Protein AF-A0A7S1RQJ0-F1 (afdb_monomer)

Mean predicted aligned error: 6.77 Å

Organism: Alexandrium catenella (NCBI:txid2925)

Sequence (140 aa):
YPYPPMKNIFKCVQWRADVLHTEVVEAVYRKHMPDVVGPLFQAFSSTKPSQERFLTLEDWFALLDALRVLSCQGNDGQMHAWDRSWLWQMSAMSHVDELTSCRHLELVFVEFLEALARLVALLRSRQRAAVASAEEEERW

Solvent-accessible surface area (backbone atoms only — not comparable to full-atom values): 8013 Å² total; per-residue (Å²): 131,98,70,85,83,67,84,61,69,90,38,57,70,56,47,38,54,76,60,54,67,30,74,69,46,47,52,53,45,64,74,37,30,80,82,46,54,48,52,52,49,61,76,47,36,48,70,46,97,85,68,49,56,28,27,45,69,66,33,51,50,52,48,33,57,74,71,69,45,67,57,59,68,70,96,55,7,69,60,25,50,51,49,57,53,46,38,48,56,72,25,20,61,83,56,85,48,78,88,85,40,71,53,56,63,30,30,39,71,70,28,45,54,45,27,52,53,50,48,54,50,50,55,51,52,50,54,52,53,53,51,53,53,50,59,52,60,75,74,109

Structure (mmCIF, N/CA/C/O backbone):
data_AF-A0A7S1RQJ0-F1
#
_entry.id   AF-A0A7S1RQJ0-F1
#
loop_
_atom_site.group_PDB
_atom_site.id
_atom_site.type_symbol
_atom_site.label_atom_id
_atom_site.label_alt_id
_atom_site.label_comp_id
_atom_site.label_asym_id
_atom_site.label_entity_id
_atom_site.label_seq_id
_atom_site.pdbx_PDB_ins_code
_atom_site.Cartn_x
_atom_site.Cartn_y
_atom_site.Cartn_z
_atom_site.occupancy
_atom_site.B_iso_or_equiv
_atom_site.auth_seq_id
_atom_site.auth_comp_id
_atom_site.auth_asym_id
_atom_site.auth_atom_id
_atom_site.pdbx_PDB_model_num
ATOM 1 N N . TYR A 1 1 ? -0.331 15.474 -18.597 1.00 39.47 1 TYR A N 1
ATOM 2 C CA . TYR A 1 1 ? 0.188 14.633 -17.499 1.00 39.47 1 TYR A CA 1
ATOM 3 C C . TYR A 1 1 ? 1.078 13.559 -18.121 1.00 39.47 1 TYR A C 1
ATOM 5 O O . TYR A 1 1 ? 0.529 12.691 -18.787 1.00 39.47 1 TYR A O 1
ATOM 13 N N . PRO A 1 2 ? 2.416 13.657 -18.034 1.00 40.47 2 PRO A N 1
ATOM 14 C CA . PRO A 1 2 ? 3.325 12.866 -18.876 1.00 40.47 2 PRO A CA 1
ATOM 15 C C . PRO A 1 2 ? 3.590 11.421 -18.410 1.00 40.47 2 PRO A C 1
ATOM 17 O O . PRO A 1 2 ? 4.363 10.724 -19.050 1.00 40.47 2 PRO A O 1
ATOM 20 N N . TYR A 1 3 ? 2.939 10.927 -17.352 1.00 45.75 3 TYR A N 1
ATOM 21 C CA . TYR A 1 3 ? 3.226 9.599 -16.794 1.00 45.75 3 TYR A CA 1
ATOM 22 C C . TYR A 1 3 ? 1.983 8.699 -16.838 1.00 45.75 3 TYR A C 1
ATOM 24 O O . TYR A 1 3 ? 1.076 8.887 -16.030 1.00 45.75 3 TYR A O 1
ATOM 32 N N . PRO A 1 4 ? 1.870 7.722 -17.756 1.00 50.34 4 PRO A N 1
ATOM 33 C CA . PRO A 1 4 ? 0.675 6.897 -17.848 1.00 50.34 4 PRO A CA 1
ATOM 34 C C . PRO A 1 4 ? 0.901 5.478 -17.293 1.00 50.34 4 PRO A C 1
ATOM 36 O O . PRO A 1 4 ? 0.977 4.525 -18.060 1.00 50.34 4 PRO A O 1
ATOM 39 N N . PRO A 1 5 ? 0.866 5.295 -15.962 1.00 50.81 5 PRO A N 1
ATOM 40 C CA . PRO A 1 5 ? 0.192 4.142 -15.364 1.00 50.81 5 PRO A CA 1
ATOM 41 C C . PRO A 1 5 ? -1.214 4.518 -14.844 1.00 50.81 5 PRO A C 1
ATOM 43 O O . PRO A 1 5 ? -2.012 3.658 -14.481 1.00 50.81 5 PRO A O 1
ATOM 46 N N . MET A 1 6 ? -1.553 5.813 -14.871 1.00 55.22 6 MET A N 1
ATOM 47 C CA . MET A 1 6 ? -2.707 6.430 -14.201 1.00 55.22 6 MET A CA 1
ATOM 48 C C . MET A 1 6 ? -4.053 6.344 -14.950 1.00 55.22 6 MET A C 1
ATOM 50 O O . MET A 1 6 ? -5.059 6.848 -14.461 1.00 55.22 6 MET A O 1
ATOM 54 N N . LYS A 1 7 ? -4.135 5.719 -16.134 1.00 53.09 7 LYS A N 1
ATOM 55 C CA . LYS A 1 7 ? -5.389 5.706 -16.924 1.00 53.09 7 LYS A CA 1
ATOM 56 C C . LYS A 1 7 ? -6.481 4.779 -16.357 1.00 53.09 7 LYS A C 1
ATOM 58 O O . LYS A 1 7 ? -7.651 4.958 -16.678 1.00 53.09 7 LYS A O 1
ATOM 63 N N . ASN A 1 8 ? -6.123 3.831 -15.488 1.00 51.22 8 ASN A N 1
ATOM 64 C CA . ASN A 1 8 ? -7.036 2.781 -15.008 1.00 51.22 8 ASN A CA 1
ATOM 65 C C . ASN A 1 8 ? -7.678 3.069 -13.632 1.00 51.22 8 ASN A C 1
ATOM 67 O O . ASN A 1 8 ? -8.296 2.186 -13.040 1.00 51.22 8 ASN A O 1
ATOM 71 N N . ILE A 1 9 ? -7.577 4.311 -13.140 1.00 51.09 9 ILE A N 1
ATOM 72 C CA . ILE A 1 9 ? -8.061 4.759 -11.816 1.00 51.09 9 ILE A CA 1
ATOM 73 C C . ILE A 1 9 ? -9.579 4.579 -11.634 1.00 51.09 9 ILE A C 1
ATOM 75 O O . ILE A 1 9 ? -10.039 4.315 -10.529 1.00 51.09 9 ILE A O 1
ATOM 79 N N . PHE A 1 10 ? -10.374 4.637 -12.703 1.00 51.94 10 PHE A N 1
ATOM 80 C CA . PHE A 1 10 ? -11.837 4.531 -12.593 1.00 51.94 10 PHE A CA 1
ATOM 81 C C . PHE A 1 10 ? -12.356 3.114 -12.339 1.00 51.94 10 PHE A C 1
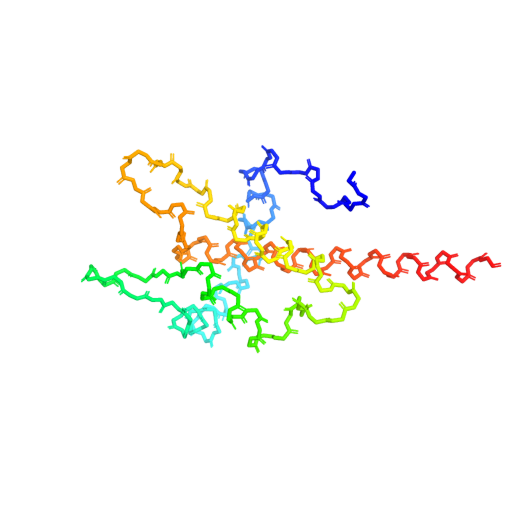ATOM 83 O O . PHE A 1 10 ? -13.540 2.936 -12.064 1.00 51.94 10 PHE A O 1
ATOM 90 N N . LYS A 1 11 ? -11.498 2.093 -12.427 1.00 67.62 11 LYS A N 1
ATOM 91 C CA . LYS A 1 11 ? -11.910 0.701 -12.254 1.00 67.62 11 LYS A CA 1
ATOM 92 C C . LYS A 1 11 ? -11.171 0.023 -11.100 1.00 67.62 11 LYS A C 1
ATOM 94 O O . LYS A 1 11 ? -10.720 -1.104 -11.256 1.00 67.62 11 LYS A O 1
ATOM 99 N N . CYS A 1 12 ? -11.049 0.669 -9.936 1.00 71.12 12 CYS A N 1
ATOM 100 C CA . CYS A 1 12 ? -10.428 0.058 -8.747 1.00 71.12 12 CYS A CA 1
ATOM 101 C C . CYS A 1 12 ? -11.019 -1.311 -8.404 1.00 71.12 12 CYS A C 1
ATOM 103 O O . CYS A 1 12 ? -10.278 -2.241 -8.114 1.00 71.12 12 CYS A O 1
ATOM 105 N N . VAL A 1 13 ? -12.343 -1.448 -8.503 1.00 75.94 13 VAL A N 1
ATOM 106 C CA . VAL A 1 13 ? -13.033 -2.727 -8.289 1.00 75.94 13 VAL A CA 1
ATOM 107 C C . VAL A 1 13 ? -12.572 -3.783 -9.298 1.00 75.94 13 VAL A C 1
ATOM 109 O O . VAL A 1 13 ? -12.234 -4.894 -8.903 1.00 75.94 13 VAL A O 1
ATOM 112 N N . GLN A 1 14 ? -12.479 -3.422 -10.580 1.00 78.25 14 GLN A N 1
ATOM 113 C CA . GLN A 1 14 ? -11.975 -4.317 -11.624 1.00 78.25 14 GLN A CA 1
ATOM 114 C C . GLN A 1 14 ? -10.506 -4.677 -11.391 1.00 78.25 14 GLN A C 1
ATOM 116 O O . GLN A 1 14 ? -10.136 -5.834 -11.499 1.00 78.25 14 GLN A O 1
ATOM 121 N N . TRP A 1 15 ? -9.666 -3.705 -11.031 1.00 81.38 15 TRP A N 1
ATOM 122 C CA . TRP A 1 15 ? -8.252 -3.945 -10.757 1.00 81.38 15 TRP A CA 1
ATOM 123 C C . TRP A 1 15 ? -8.065 -4.900 -9.576 1.00 81.38 15 TRP A C 1
ATOM 125 O O . TRP A 1 15 ? -7.233 -5.800 -9.646 1.00 81.38 15 TRP A O 1
ATOM 135 N N . ARG A 1 16 ? -8.868 -4.753 -8.513 1.00 81.31 16 ARG A N 1
ATOM 136 C CA . ARG A 1 16 ? -8.870 -5.705 -7.396 1.00 81.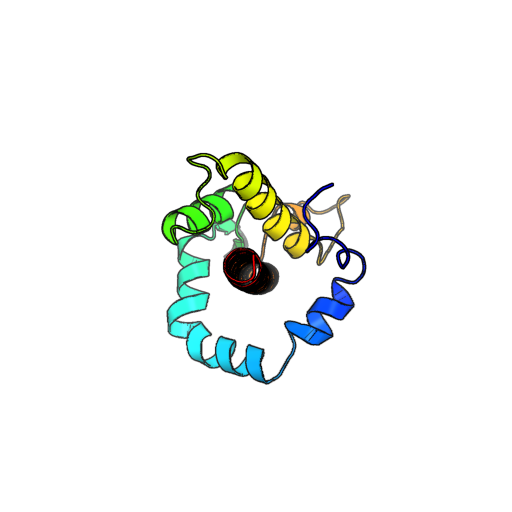31 16 ARG A CA 1
ATOM 137 C C . ARG A 1 16 ? -9.213 -7.107 -7.883 1.00 81.31 16 ARG A C 1
ATOM 139 O O . ARG A 1 16 ? -8.478 -8.028 -7.563 1.00 81.31 16 ARG A O 1
ATOM 146 N N . ALA A 1 17 ? -10.271 -7.259 -8.676 1.00 83.19 17 ALA A N 1
ATOM 147 C CA . ALA A 1 17 ? -10.673 -8.559 -9.208 1.00 83.19 17 ALA A CA 1
ATOM 148 C C . ALA A 1 17 ? -9.602 -9.182 -10.123 1.00 83.19 17 ALA A C 1
ATOM 150 O O . ALA A 1 17 ? -9.261 -10.349 -9.966 1.00 83.19 17 ALA A O 1
ATOM 151 N N . ASP A 1 18 ? -9.037 -8.395 -11.037 1.00 82.38 18 ASP A N 1
ATOM 152 C CA . ASP A 1 18 ? -8.146 -8.899 -12.086 1.00 82.38 18 ASP A CA 1
ATOM 153 C C . ASP A 1 18 ? -6.702 -9.108 -11.608 1.00 82.38 18 ASP A C 1
ATOM 155 O O . ASP A 1 18 ? -5.962 -9.897 -12.195 1.00 82.38 18 ASP A O 1
ATOM 159 N N . VAL A 1 19 ? -6.271 -8.365 -10.583 1.00 81.25 19 VAL A N 1
ATOM 160 C CA . VAL A 1 19 ? -4.865 -8.317 -10.154 1.00 81.25 19 VAL A CA 1
ATOM 161 C C . VAL A 1 19 ? -4.688 -8.774 -8.712 1.00 81.25 19 VAL A C 1
ATOM 163 O O . VAL A 1 19 ? -3.808 -9.592 -8.447 1.00 81.25 19 VAL A O 1
ATOM 166 N N . LEU A 1 20 ? -5.488 -8.259 -7.774 1.00 82.69 20 LEU A N 1
ATOM 167 C CA . LEU A 1 20 ? -5.288 -8.501 -6.340 1.00 82.69 20 LEU A CA 1
ATOM 168 C C . LEU A 1 20 ? -5.905 -9.827 -5.878 1.00 82.69 20 LEU A C 1
ATOM 170 O O . LEU A 1 20 ? -5.248 -10.608 -5.198 1.00 82.69 20 LEU A O 1
ATOM 174 N N . HIS A 1 21 ? -7.154 -10.089 -6.254 1.00 85.00 21 HIS A N 1
ATOM 175 C CA . HIS A 1 21 ? -7.950 -11.241 -5.823 1.00 85.00 21 HIS A CA 1
ATOM 176 C C . HIS A 1 21 ? -7.789 -12.410 -6.798 1.00 85.00 21 HIS A C 1
ATOM 178 O O . HIS A 1 21 ? -8.756 -12.955 -7.325 1.00 85.00 21 HIS A O 1
ATOM 184 N N . THR A 1 22 ? -6.536 -12.764 -7.071 1.00 88.62 22 THR A N 1
ATOM 185 C CA . THR A 1 22 ? -6.191 -13.942 -7.868 1.00 88.62 22 THR A CA 1
ATOM 186 C C . THR A 1 22 ? -5.623 -15.020 -6.955 1.00 88.62 22 THR A C 1
ATOM 188 O O . THR A 1 22 ? -4.917 -14.712 -5.994 1.00 88.62 22 THR A O 1
ATOM 191 N N . GLU A 1 23 ? -5.858 -16.293 -7.279 1.00 91.12 23 GLU A N 1
ATOM 192 C CA . GLU A 1 23 ? -5.356 -17.423 -6.479 1.00 91.12 23 GLU A CA 1
ATOM 193 C C . GLU A 1 23 ? -3.835 -17.366 -6.269 1.00 91.12 23 GLU A C 1
ATOM 195 O O . GLU A 1 23 ? -3.324 -17.698 -5.201 1.00 91.12 23 GLU A O 1
ATOM 200 N N . VAL A 1 24 ? -3.102 -16.897 -7.283 1.00 90.38 24 VAL A N 1
ATOM 201 C CA . VAL A 1 24 ? -1.644 -16.748 -7.228 1.00 90.38 24 VAL A CA 1
ATOM 202 C C . VAL A 1 24 ? -1.239 -15.716 -6.178 1.00 90.38 24 VAL A C 1
ATOM 204 O O . VAL A 1 24 ? -0.344 -15.973 -5.372 1.00 90.38 24 VAL A O 1
ATOM 207 N N . VAL A 1 25 ? -1.890 -14.552 -6.168 1.00 87.81 25 VAL A N 1
ATOM 208 C CA . VAL A 1 25 ? -1.592 -13.484 -5.207 1.00 87.81 25 VAL A CA 1
ATOM 209 C C . VAL A 1 25 ? -2.023 -13.889 -3.799 1.00 87.81 25 VAL A C 1
ATOM 211 O O . VAL A 1 25 ? -1.263 -13.692 -2.851 1.00 87.81 25 VAL A O 1
ATOM 214 N N . GLU A 1 26 ? -3.173 -14.546 -3.654 1.00 89.50 26 GLU A N 1
ATOM 215 C CA . GLU A 1 26 ? -3.621 -15.088 -2.370 1.00 89.50 26 GLU A CA 1
ATOM 216 C C . GLU A 1 26 ? -2.661 -16.138 -1.805 1.00 89.50 26 GLU A C 1
ATOM 218 O O . GLU A 1 26 ? -2.362 -16.116 -0.610 1.00 89.50 26 GLU A O 1
ATOM 223 N N . ALA A 1 27 ? -2.140 -17.040 -2.641 1.00 92.38 27 ALA A N 1
ATOM 224 C CA . ALA A 1 27 ? -1.172 -18.047 -2.216 1.00 92.38 27 ALA A CA 1
ATOM 225 C C . ALA A 1 27 ? 0.130 -17.407 -1.711 1.00 92.38 27 ALA A C 1
ATOM 227 O O . ALA A 1 27 ? 0.669 -17.824 -0.681 1.00 92.38 27 ALA A O 1
ATOM 228 N N . VAL A 1 28 ? 0.611 -16.363 -2.396 1.00 91.25 28 VAL A N 1
ATOM 229 C CA . VAL A 1 28 ? 1.781 -15.582 -1.967 1.00 91.25 28 VAL A CA 1
ATOM 230 C C . VAL A 1 28 ? 1.499 -14.900 -0.632 1.00 91.25 28 VAL A C 1
ATOM 232 O O . VAL A 1 28 ? 2.280 -15.062 0.307 1.00 91.25 28 VAL A O 1
ATOM 235 N N . TYR A 1 29 ? 0.373 -14.195 -0.507 1.00 89.94 29 TYR A N 1
ATOM 236 C CA . TYR A 1 29 ? 0.009 -13.552 0.750 1.00 89.94 29 TYR A CA 1
ATOM 237 C C . TYR A 1 29 ? -0.099 -14.564 1.879 1.00 89.94 29 TYR A C 1
ATOM 239 O O . TYR A 1 29 ? 0.546 -14.373 2.897 1.00 89.94 29 TYR A O 1
ATOM 247 N N . ARG A 1 30 ? -0.812 -15.678 1.700 1.00 91.50 30 ARG A N 1
ATOM 248 C CA . ARG A 1 30 ? -0.963 -16.712 2.733 1.00 91.50 30 ARG A CA 1
ATOM 249 C C . ARG A 1 30 ? 0.381 -17.271 3.195 1.00 91.50 30 ARG A C 1
ATOM 251 O O . ARG A 1 30 ? 0.575 -17.454 4.392 1.00 91.50 30 ARG A O 1
ATOM 258 N N . LYS A 1 31 ? 1.309 -17.506 2.262 1.00 95.38 31 LYS A N 1
ATOM 259 C CA . LYS A 1 31 ? 2.657 -17.999 2.572 1.00 95.38 31 LYS A CA 1
ATOM 260 C C . LYS A 1 31 ? 3.466 -17.004 3.406 1.00 95.38 31 LYS A C 1
ATOM 262 O O . LYS A 1 31 ? 4.205 -17.423 4.286 1.00 95.38 31 LYS A O 1
ATOM 267 N N . HIS A 1 32 ? 3.352 -15.710 3.115 1.00 94.81 32 HIS A N 1
ATOM 268 C CA . HIS A 1 32 ? 4.184 -14.666 3.723 1.00 94.81 32 HIS A CA 1
ATOM 269 C C . HIS A 1 32 ? 3.468 -13.857 4.816 1.00 94.81 32 HIS A C 1
ATOM 271 O O . HIS A 1 32 ? 4.086 -13.000 5.449 1.00 94.81 32 HIS A O 1
ATOM 277 N N . MET A 1 33 ? 2.181 -14.120 5.055 1.00 94.56 33 MET A N 1
ATOM 278 C CA . MET A 1 33 ? 1.360 -13.381 6.009 1.00 94.56 33 MET A CA 1
ATOM 279 C C . MET A 1 33 ? 1.916 -13.405 7.434 1.00 94.56 33 MET A C 1
ATOM 281 O O . MET A 1 33 ? 2.065 -12.322 8.000 1.00 94.56 33 MET A O 1
ATOM 285 N N . PRO A 1 34 ? 2.224 -14.577 8.028 1.00 95.94 34 PRO A N 1
ATOM 286 C CA . PRO A 1 34 ? 2.601 -14.630 9.438 1.00 95.94 34 PRO A CA 1
ATOM 287 C C . PRO A 1 34 ? 3.993 -14.050 9.698 1.00 95.94 34 PRO A C 1
ATOM 289 O O . PRO A 1 34 ? 4.196 -13.412 10.725 1.00 95.94 34 PRO A O 1
ATOM 292 N N . ASP A 1 35 ? 4.923 -14.230 8.758 1.00 96.75 35 ASP A N 1
ATOM 293 C CA . ASP A 1 35 ? 6.343 -13.951 8.998 1.00 96.75 35 ASP A CA 1
ATOM 294 C C . ASP A 1 35 ? 6.807 -12.603 8.439 1.00 96.75 35 ASP A C 1
ATOM 296 O O . ASP A 1 35 ? 7.823 -12.069 8.874 1.00 96.75 35 ASP A O 1
ATOM 300 N N . VAL A 1 36 ? 6.088 -12.049 7.456 1.00 95.62 36 VAL A N 1
ATOM 301 C CA . VAL A 1 36 ? 6.510 -10.826 6.759 1.00 95.62 36 VAL A CA 1
ATOM 302 C C . VAL A 1 36 ? 5.415 -9.775 6.789 1.00 95.62 36 VAL A C 1
ATOM 304 O O . VAL A 1 36 ? 5.608 -8.704 7.351 1.00 95.62 36 VAL A O 1
ATOM 307 N N . VAL A 1 37 ? 4.257 -10.062 6.194 1.00 95.44 37 VAL A N 1
ATOM 308 C CA . VAL A 1 37 ? 3.252 -9.024 5.912 1.00 95.44 37 VAL A CA 1
ATOM 309 C C . VAL A 1 37 ? 2.550 -8.551 7.186 1.00 95.44 37 VAL A C 1
ATOM 311 O O . VAL A 1 37 ? 2.414 -7.349 7.401 1.00 95.44 37 VAL A O 1
ATOM 314 N N . GLY A 1 38 ? 2.148 -9.482 8.053 1.00 96.06 38 GLY A N 1
ATOM 315 C CA . GLY A 1 38 ? 1.544 -9.182 9.350 1.00 96.06 38 GLY A CA 1
ATOM 316 C C . GLY A 1 38 ? 2.491 -8.411 10.277 1.00 96.06 38 GLY A C 1
ATOM 317 O O . GLY A 1 38 ? 2.117 -7.327 10.728 1.00 96.06 38 GLY A O 1
ATOM 318 N N . PRO A 1 39 ? 3.720 -8.903 10.528 1.00 97.12 39 PRO A N 1
ATOM 319 C CA . PRO A 1 39 ? 4.711 -8.184 11.328 1.00 97.12 39 PRO A CA 1
ATOM 320 C C . PRO A 1 39 ? 5.058 -6.804 10.765 1.00 97.12 39 PRO A C 1
ATOM 322 O O . PRO A 1 39 ? 5.184 -5.851 11.531 1.00 97.12 39 PRO A O 1
ATOM 325 N N . LEU A 1 40 ? 5.152 -6.667 9.437 1.00 96.94 40 LEU A N 1
ATOM 326 C CA . LEU A 1 40 ? 5.400 -5.378 8.793 1.00 96.94 40 LEU A CA 1
ATOM 327 C C . LEU A 1 40 ? 4.263 -4.389 9.069 1.00 96.94 40 LEU A C 1
ATOM 329 O O . LEU A 1 40 ? 4.532 -3.270 9.488 1.00 96.94 40 LEU A O 1
ATOM 333 N N . PHE A 1 41 ? 3.000 -4.799 8.907 1.00 97.31 41 PHE A N 1
ATOM 334 C CA . PHE A 1 41 ? 1.868 -3.944 9.271 1.00 97.31 41 PHE A CA 1
ATOM 335 C C . PHE A 1 41 ? 1.926 -3.556 10.749 1.00 97.31 41 PHE A C 1
ATOM 337 O O . PHE A 1 41 ? 1.812 -2.384 11.083 1.00 97.31 41 PHE A O 1
ATOM 344 N N . GLN A 1 42 ? 2.170 -4.522 11.636 1.00 96.69 42 GLN A N 1
ATOM 345 C CA . GLN A 1 42 ? 2.217 -4.278 13.076 1.00 96.69 42 GLN A CA 1
ATOM 346 C C . GLN A 1 42 ? 3.331 -3.317 13.506 1.00 96.69 42 GLN A C 1
ATOM 348 O O . GLN A 1 42 ? 3.148 -2.603 14.493 1.00 96.69 42 GLN A O 1
ATOM 353 N N . ALA A 1 43 ? 4.464 -3.315 12.801 1.00 97.50 43 ALA A N 1
ATOM 354 C CA . ALA A 1 43 ? 5.612 -2.470 13.109 1.00 97.50 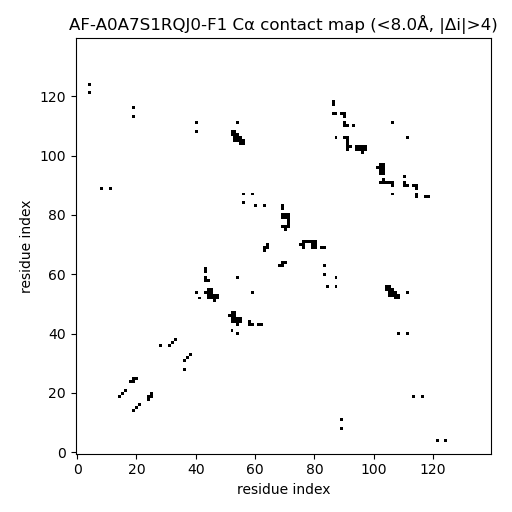43 ALA A CA 1
ATOM 355 C C . ALA A 1 43 ? 5.367 -0.985 12.804 1.00 97.50 43 ALA A C 1
ATOM 357 O O . ALA A 1 43 ? 5.944 -0.134 13.475 1.00 97.50 43 ALA A O 1
ATOM 358 N N . PHE A 1 44 ? 4.516 -0.684 11.819 1.00 97.62 44 PHE A N 1
ATOM 359 C CA . PHE A 1 44 ? 4.226 0.687 11.388 1.00 97.62 44 PHE A CA 1
ATOM 360 C C . PHE A 1 44 ? 2.809 1.146 11.749 1.00 97.62 44 PHE A C 1
ATOM 362 O O . PHE A 1 44 ? 2.542 2.336 11.732 1.00 97.62 4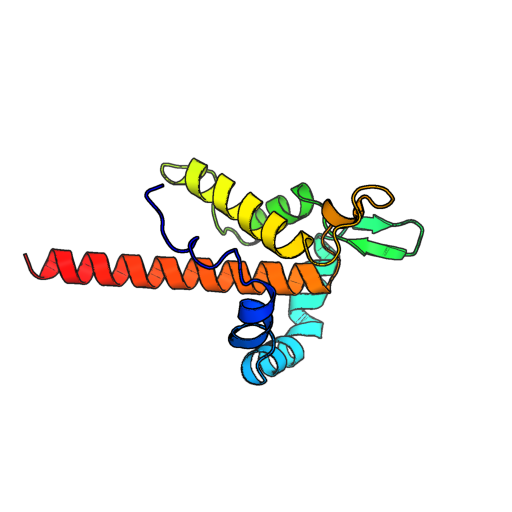4 PHE A O 1
ATOM 369 N N . SER A 1 45 ? 1.893 0.237 12.094 1.00 96.75 45 SER A N 1
ATOM 370 C CA . SER A 1 45 ? 0.516 0.594 12.443 1.00 96.75 45 SER A CA 1
ATOM 371 C C . SER A 1 45 ? 0.411 1.233 13.828 1.00 96.75 45 SER A C 1
ATOM 373 O O . SER A 1 45 ? 0.910 0.679 14.815 1.00 96.75 45 SER A O 1
ATOM 375 N N . SER A 1 46 ? -0.398 2.277 13.924 1.00 94.38 46 SER A N 1
ATOM 376 C CA . SER A 1 46 ? -0.974 2.771 15.167 1.00 94.38 46 SER A CA 1
ATOM 377 C C . SER A 1 46 ? -2.140 1.888 15.640 1.00 94.38 46 SER A C 1
ATOM 379 O O . SER A 1 46 ? -2.731 1.128 14.871 1.00 94.38 46 SER A O 1
ATOM 381 N N . THR A 1 47 ? -2.475 1.950 16.934 1.00 93.44 47 THR A N 1
ATOM 382 C CA . THR A 1 47 ? -3.591 1.186 17.528 1.00 93.44 47 THR A CA 1
ATOM 383 C C . THR A 1 47 ? -4.618 2.137 18.134 1.00 93.44 47 THR A C 1
ATOM 385 O O . THR A 1 47 ? -4.272 2.994 18.945 1.00 93.44 47 THR A O 1
ATOM 388 N N . LYS A 1 48 ? -5.891 1.986 17.759 1.00 87.31 48 LYS A N 1
ATOM 389 C CA . LYS A 1 48 ? -7.011 2.738 18.342 1.00 87.31 48 LYS A CA 1
ATOM 390 C C . LYS A 1 48 ? -7.325 2.255 19.761 1.00 87.31 48 LYS A C 1
ATOM 392 O O . LYS A 1 48 ? -7.008 1.116 20.104 1.00 87.31 48 LYS A O 1
ATOM 397 N N . PRO A 1 49 ? -8.069 3.039 20.566 1.00 87.75 49 PRO A N 1
ATOM 398 C CA . PRO A 1 49 ? -8.605 2.562 21.844 1.00 87.75 49 PRO A CA 1
ATOM 399 C C . PRO A 1 49 ? -9.420 1.262 21.723 1.00 87.75 49 PRO A C 1
ATOM 401 O O . PRO A 1 49 ? -9.400 0.434 22.629 1.00 87.75 49 PRO A O 1
ATOM 404 N N . SER A 1 50 ? -10.075 1.048 20.575 1.00 86.50 50 SER A N 1
ATOM 405 C CA . SER A 1 50 ? -10.806 -0.180 20.227 1.00 86.50 50 SER A CA 1
ATOM 406 C C . SER A 1 50 ? -9.915 -1.398 19.939 1.00 86.50 50 SER A C 1
ATOM 408 O O . SER A 1 50 ? -10.443 -2.447 19.586 1.00 86.50 50 SER A O 1
ATOM 410 N N . GLN A 1 51 ? -8.588 -1.277 20.065 1.00 87.88 51 GLN A N 1
ATOM 411 C CA . GLN A 1 51 ? -7.581 -2.276 19.674 1.00 87.88 51 GLN A CA 1
ATOM 412 C C . GLN A 1 51 ? -7.489 -2.542 18.160 1.00 87.88 51 GLN A C 1
ATOM 414 O O . GLN A 1 51 ? -6.721 -3.398 17.725 1.00 87.88 51 GLN A O 1
ATOM 419 N N . GLU A 1 52 ? -8.224 -1.792 17.335 1.00 89.50 52 GLU A N 1
ATOM 420 C CA . GLU A 1 52 ? -8.093 -1.843 15.878 1.00 89.50 52 GLU A CA 1
ATOM 421 C C . GLU A 1 52 ? -6.786 -1.165 15.449 1.00 89.50 52 GLU A C 1
ATOM 423 O O . GLU A 1 52 ? -6.474 -0.054 15.889 1.00 89.50 52 GLU A O 1
ATOM 428 N N . ARG A 1 53 ? -6.016 -1.836 14.589 1.00 94.50 53 ARG A N 1
ATOM 429 C CA . ARG A 1 53 ? -4.769 -1.305 14.032 1.00 94.50 53 ARG A CA 1
ATOM 430 C C . ARG A 1 53 ? -5.005 -0.657 12.678 1.00 94.50 53 ARG A C 1
ATOM 432 O O . ARG A 1 53 ? -5.760 -1.180 11.860 1.00 94.50 53 ARG A O 1
ATOM 439 N N . PHE A 1 54 ? -4.312 0.445 12.444 1.00 94.94 54 PHE A N 1
ATOM 440 C CA . PHE A 1 54 ? -4.384 1.221 11.216 1.00 94.94 54 PHE A CA 1
ATOM 441 C C . PHE A 1 54 ? -3.046 1.913 10.962 1.00 94.94 54 PHE A C 1
ATOM 443 O O . PHE A 1 54 ? -2.285 2.149 11.895 1.00 94.94 54 PHE A O 1
ATOM 450 N N . LEU A 1 55 ? -2.756 2.236 9.711 1.00 96.06 55 LEU A N 1
ATOM 451 C CA . LEU A 1 55 ? -1.693 3.179 9.365 1.00 96.06 55 LEU A CA 1
ATOM 452 C C . LEU A 1 55 ? -2.308 4.567 9.181 1.00 96.06 55 LEU A C 1
ATOM 454 O O . LEU A 1 55 ? -3.468 4.665 8.768 1.00 96.06 55 LEU A O 1
ATOM 458 N N . THR A 1 56 ? -1.528 5.619 9.412 1.00 94.62 56 THR A N 1
ATOM 459 C CA . THR A 1 56 ? -1.752 6.946 8.815 1.00 94.62 56 THR A CA 1
ATOM 460 C C . THR A 1 56 ? -0.903 7.134 7.554 1.00 94.62 56 THR A C 1
ATOM 462 O O . THR A 1 56 ? -0.061 6.294 7.215 1.00 94.62 56 THR A O 1
ATOM 465 N N . LEU A 1 57 ? -1.098 8.254 6.850 1.00 93.88 57 LEU A N 1
ATOM 466 C CA . LEU A 1 57 ? -0.262 8.619 5.703 1.00 93.88 57 LEU A CA 1
ATOM 467 C C . LEU A 1 57 ? 1.221 8.720 6.099 1.00 93.88 57 LEU A C 1
ATOM 469 O O . LEU A 1 57 ? 2.096 8.279 5.355 1.00 93.88 57 LEU A O 1
ATOM 473 N N . GLU A 1 58 ? 1.505 9.272 7.277 1.00 95.56 58 GLU A N 1
ATOM 474 C CA . GLU A 1 58 ? 2.854 9.391 7.830 1.00 95.56 58 GLU A CA 1
ATOM 475 C C . GLU A 1 58 ? 3.463 8.016 8.113 1.00 95.56 58 GLU A C 1
ATOM 477 O O . GLU A 1 58 ? 4.607 7.770 7.724 1.00 95.56 58 GLU A O 1
ATOM 482 N N . ASP A 1 59 ? 2.693 7.102 8.712 1.00 97.12 59 ASP A N 1
ATOM 483 C CA . ASP A 1 59 ? 3.148 5.733 8.971 1.00 97.12 59 ASP A CA 1
ATOM 484 C C . ASP A 1 59 ? 3.489 5.001 7.661 1.00 97.12 59 ASP A C 1
ATOM 486 O O . ASP A 1 59 ? 4.491 4.287 7.565 1.00 97.12 59 ASP A O 1
ATOM 490 N N . TRP A 1 60 ? 2.689 5.215 6.612 1.00 96.81 60 TRP A N 1
ATOM 491 C CA . TRP A 1 60 ? 2.966 4.692 5.275 1.00 96.81 60 TRP A CA 1
ATOM 492 C C . TRP A 1 60 ? 4.254 5.254 4.680 1.00 96.81 60 TRP A C 1
ATOM 494 O O . TRP A 1 60 ? 5.054 4.503 4.121 1.00 96.81 60 TRP A O 1
ATOM 504 N N . PHE A 1 61 ? 4.497 6.556 4.818 1.00 96.56 61 PHE A N 1
ATOM 505 C CA . PHE A 1 61 ? 5.734 7.167 4.334 1.00 96.56 61 PHE A CA 1
ATOM 506 C C . PHE A 1 61 ? 6.946 6.608 5.083 1.00 96.56 61 PHE A C 1
ATOM 508 O O . PHE A 1 61 ? 7.926 6.226 4.440 1.00 96.56 61 PHE A O 1
ATOM 515 N N . ALA A 1 62 ? 6.843 6.469 6.407 1.00 96.81 62 ALA A N 1
ATOM 516 C CA . ALA A 1 62 ? 7.878 5.863 7.237 1.00 96.81 62 ALA A CA 1
ATOM 517 C C . ALA A 1 62 ? 8.165 4.408 6.831 1.00 96.81 62 ALA A C 1
ATOM 519 O O . ALA A 1 62 ? 9.328 4.002 6.759 1.00 96.81 62 ALA A O 1
ATOM 520 N N . LEU A 1 63 ? 7.127 3.634 6.498 1.00 97.25 63 LEU A N 1
ATOM 521 C CA . LEU A 1 63 ? 7.275 2.278 5.970 1.00 97.25 63 LEU A CA 1
ATOM 522 C C . LEU A 1 63 ? 8.051 2.271 4.649 1.00 97.25 63 LEU A C 1
ATOM 524 O O . LEU A 1 63 ? 8.985 1.485 4.488 1.00 97.25 63 LEU A O 1
ATOM 528 N N . LEU A 1 64 ? 7.705 3.146 3.701 1.00 97.31 64 LEU A N 1
ATOM 529 C CA . LEU A 1 64 ? 8.395 3.210 2.408 1.00 97.31 64 LEU A CA 1
ATOM 530 C C . LEU A 1 64 ? 9.855 3.658 2.546 1.00 97.31 64 LEU A C 1
ATOM 532 O O . LEU A 1 64 ? 10.724 3.139 1.840 1.00 97.31 64 LEU A O 1
ATOM 536 N N . ASP A 1 65 ? 10.138 4.558 3.488 1.00 96.06 65 ASP A N 1
ATOM 537 C CA . ASP A 1 65 ? 11.503 4.956 3.835 1.00 96.06 65 ASP A CA 1
ATOM 538 C C . ASP A 1 65 ? 12.300 3.792 4.434 1.00 96.06 65 ASP A C 1
ATOM 540 O O . ASP A 1 65 ? 13.436 3.546 4.018 1.00 96.06 65 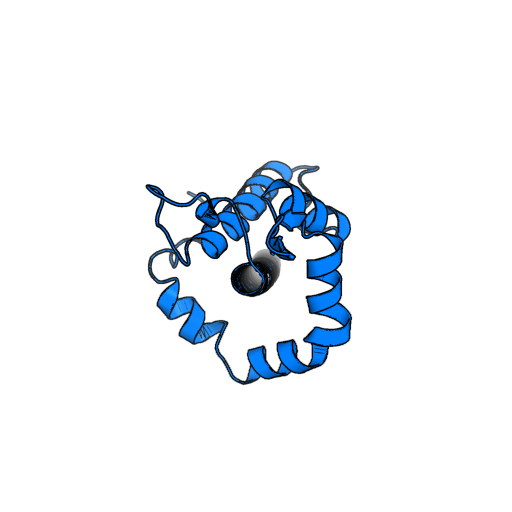ASP A O 1
ATOM 544 N N . ALA A 1 66 ? 11.702 3.017 5.343 1.00 95.94 66 ALA A N 1
ATOM 545 C CA . ALA A 1 66 ? 12.340 1.842 5.935 1.00 95.94 66 ALA A CA 1
ATOM 546 C C . ALA A 1 66 ? 12.632 0.748 4.895 1.00 95.94 66 ALA A C 1
ATOM 548 O O . ALA A 1 66 ? 13.697 0.128 4.922 1.00 95.94 66 ALA A O 1
ATOM 549 N N . LEU A 1 67 ? 11.721 0.555 3.936 1.00 95.12 67 LEU A N 1
ATOM 550 C CA . LEU A 1 67 ? 11.909 -0.337 2.789 1.00 95.12 67 LEU A CA 1
ATOM 551 C C . LEU A 1 67 ? 12.874 0.227 1.734 1.00 95.12 67 LEU A C 1
ATOM 553 O O . LEU A 1 67 ? 13.256 -0.495 0.814 1.00 95.12 67 LEU A O 1
ATOM 557 N N . ARG A 1 68 ? 13.280 1.498 1.863 1.00 94.62 68 ARG A N 1
ATOM 558 C CA . ARG A 1 68 ? 14.149 2.222 0.923 1.00 94.62 68 ARG A CA 1
ATOM 559 C C . ARG A 1 68 ? 13.602 2.227 -0.506 1.00 94.62 68 ARG A C 1
ATOM 561 O O . ARG A 1 68 ? 14.356 2.128 -1.473 1.00 94.62 68 ARG A O 1
ATOM 568 N N . VAL A 1 69 ? 12.285 2.360 -0.640 1.00 94.25 69 VAL A N 1
ATOM 569 C CA . VAL A 1 69 ? 11.591 2.446 -1.930 1.00 94.25 69 VAL A CA 1
ATOM 570 C C . VAL A 1 69 ? 11.024 3.848 -2.142 1.00 94.25 69 VAL A C 1
ATOM 572 O O . VAL A 1 69 ? 10.656 4.542 -1.194 1.00 94.25 69 VAL A O 1
ATOM 575 N N . LEU A 1 70 ? 10.953 4.276 -3.408 1.00 93.12 70 LEU A N 1
ATOM 576 C CA . LEU A 1 70 ? 10.410 5.583 -3.802 1.00 93.12 70 LEU A CA 1
ATOM 577 C C . LEU A 1 70 ? 11.045 6.747 -3.020 1.00 93.12 70 LEU A C 1
ATOM 579 O O . LEU A 1 70 ? 10.325 7.544 -2.431 1.00 93.12 70 LEU A O 1
ATOM 583 N N . SER A 1 71 ? 12.377 6.820 -2.943 1.00 91.31 71 SER A N 1
ATOM 584 C CA . SER A 1 71 ? 13.065 7.887 -2.198 1.00 91.31 71 SER A CA 1
ATOM 585 C C . SER A 1 71 ? 12.654 9.274 -2.700 1.00 91.31 71 SER A C 1
ATOM 587 O O . SER A 1 71 ? 12.762 9.556 -3.892 1.00 91.31 71 SER A O 1
ATOM 589 N N . CYS A 1 72 ? 12.245 10.158 -1.790 1.00 90.00 72 CYS A N 1
ATOM 590 C CA . CYS A 1 72 ? 11.921 11.548 -2.121 1.00 90.00 72 CYS A CA 1
ATOM 591 C C . CYS A 1 72 ? 13.169 12.433 -2.326 1.00 90.00 72 CYS A C 1
ATOM 593 O O . CYS A 1 72 ? 13.037 13.636 -2.533 1.00 90.00 72 CYS A O 1
ATOM 595 N N . GLN A 1 73 ? 14.374 11.862 -2.250 1.00 87.88 73 GLN A N 1
ATOM 596 C CA . GLN A 1 73 ? 15.637 12.565 -2.480 1.00 87.88 73 GLN A CA 1
ATOM 597 C C . GLN A 1 73 ? 16.086 12.427 -3.944 1.00 87.88 73 GLN A C 1
ATOM 599 O O . GLN A 1 73 ? 15.906 11.374 -4.555 1.00 87.88 73 GLN A O 1
ATOM 604 N N . GLY A 1 74 ? 16.740 13.459 -4.482 1.00 87.00 74 GLY A N 1
ATOM 605 C CA . GLY A 1 74 ? 17.290 13.460 -5.844 1.00 87.00 74 GLY A CA 1
ATOM 606 C C . GLY A 1 74 ? 16.294 13.891 -6.927 1.00 87.00 74 GLY A C 1
ATOM 607 O O . GLY A 1 74 ? 15.228 14.429 -6.633 1.00 87.00 74 GLY A O 1
ATOM 608 N N . ASN A 1 75 ? 16.661 13.666 -8.193 1.00 84.62 75 ASN A N 1
ATOM 609 C CA . ASN A 1 75 ? 15.935 14.195 -9.358 1.00 84.62 75 ASN A CA 1
ATOM 610 C C . ASN A 1 75 ? 14.494 13.664 -9.480 1.00 84.62 75 ASN A C 1
ATOM 612 O O . ASN A 1 75 ? 13.610 14.402 -9.906 1.00 84.62 75 ASN A O 1
ATOM 616 N N . ASP A 1 76 ? 14.240 12.432 -9.034 1.00 87.50 76 ASP A N 1
ATOM 617 C CA . ASP A 1 76 ? 12.906 11.812 -9.061 1.00 87.50 76 ASP A CA 1
ATOM 618 C C . ASP A 1 76 ? 12.081 12.083 -7.794 1.00 87.50 76 ASP A C 1
ATOM 620 O O . ASP A 1 76 ? 10.955 11.599 -7.659 1.00 87.50 76 ASP A O 1
ATOM 624 N N . GLY A 1 77 ? 12.616 12.864 -6.849 1.00 89.12 77 GLY A N 1
ATOM 625 C CA . GLY A 1 77 ? 12.049 13.014 -5.512 1.00 89.12 77 GLY A CA 1
ATOM 626 C C . GLY A 1 77 ? 10.605 13.517 -5.499 1.00 89.12 77 GLY A C 1
ATOM 627 O O . GLY A 1 77 ? 9.767 13.001 -4.759 1.00 89.12 77 GLY A O 1
ATOM 628 N N . GLN A 1 78 ? 10.282 14.471 -6.376 1.00 90.12 78 GLN A N 1
ATOM 629 C CA . GLN A 1 78 ? 8.923 15.000 -6.503 1.00 90.12 78 GLN A CA 1
ATOM 630 C C . GLN A 1 78 ? 7.950 13.966 -7.088 1.00 90.12 78 GLN A C 1
ATOM 632 O O . GLN A 1 78 ? 6.813 13.868 -6.629 1.00 90.12 78 GLN A O 1
ATOM 637 N N . MET A 1 79 ? 8.381 13.188 -8.086 1.00 89.31 79 MET A N 1
ATOM 638 C CA . MET A 1 79 ? 7.564 12.120 -8.666 1.00 89.31 79 MET A CA 1
ATOM 639 C C . MET A 1 79 ? 7.278 11.046 -7.616 1.00 89.31 79 MET A C 1
ATOM 641 O O . MET A 1 79 ? 6.128 10.657 -7.433 1.00 89.31 79 MET A O 1
ATOM 645 N N . HIS A 1 80 ? 8.305 10.630 -6.876 1.00 92.94 80 HIS A N 1
ATOM 646 C CA . HIS A 1 80 ? 8.156 9.655 -5.807 1.00 92.94 80 HIS A CA 1
ATOM 647 C C . HIS A 1 80 ? 7.222 10.139 -4.702 1.00 92.94 80 HIS A C 1
ATOM 649 O O . HIS A 1 80 ? 6.353 9.377 -4.292 1.00 92.94 80 HIS A O 1
ATOM 655 N N . ALA A 1 81 ? 7.314 11.400 -4.273 1.00 91.75 81 ALA A N 1
ATOM 656 C CA . ALA A 1 81 ? 6.370 11.961 -3.305 1.00 91.75 81 ALA A CA 1
ATOM 657 C C . ALA A 1 81 ? 4.910 11.845 -3.786 1.00 91.75 81 ALA A C 1
ATOM 659 O O . ALA A 1 81 ? 4.037 11.440 -3.017 1.00 91.75 81 ALA A O 1
ATOM 660 N N . TRP A 1 82 ? 4.655 12.122 -5.070 1.00 91.75 82 TRP A N 1
ATOM 661 C CA . TRP A 1 82 ? 3.335 11.930 -5.673 1.00 91.75 82 TRP A CA 1
ATOM 662 C C . TRP A 1 82 ? 2.896 10.467 -5.684 1.00 91.75 82 TRP A C 1
ATOM 664 O O . TRP A 1 82 ? 1.753 10.182 -5.329 1.00 91.75 82 TRP A O 1
ATOM 674 N N . ASP A 1 83 ? 3.781 9.537 -6.041 1.00 92.75 83 ASP A N 1
ATOM 675 C CA . ASP A 1 83 ? 3.452 8.109 -6.049 1.00 92.75 83 ASP A CA 1
ATOM 676 C C . ASP A 1 83 ? 3.099 7.592 -4.658 1.00 92.75 83 ASP A C 1
ATOM 678 O O . ASP A 1 83 ? 2.147 6.828 -4.511 1.00 92.75 83 ASP A O 1
ATOM 682 N N . ARG A 1 84 ? 3.852 8.010 -3.631 1.00 94.81 84 ARG A N 1
ATOM 683 C CA . ARG A 1 84 ? 3.610 7.607 -2.240 1.00 94.81 84 ARG A CA 1
ATOM 684 C C . ARG A 1 84 ? 2.198 7.992 -1.804 1.00 94.81 84 ARG A C 1
ATOM 686 O O . ARG A 1 84 ? 1.465 7.134 -1.311 1.00 94.81 84 ARG A O 1
ATOM 693 N N . SER A 1 85 ? 1.810 9.245 -2.045 1.00 92.50 85 SER A N 1
ATOM 694 C CA . SER A 1 85 ? 0.465 9.757 -1.750 1.00 92.50 85 SER A CA 1
ATOM 695 C C . SER A 1 85 ? -0.610 9.088 -2.603 1.00 92.50 85 SER A C 1
ATOM 697 O O . SER A 1 85 ? -1.688 8.767 -2.110 1.00 92.50 85 SER A O 1
ATOM 699 N N . TRP A 1 86 ? -0.321 8.839 -3.880 1.00 89.56 86 TRP A N 1
ATOM 700 C CA . TRP A 1 86 ? -1.265 8.194 -4.785 1.00 89.56 86 TRP A CA 1
ATOM 701 C C . TRP A 1 86 ? -1.568 6.754 -4.361 1.00 89.56 86 TRP A C 1
ATOM 703 O O . TRP A 1 86 ? -2.732 6.372 -4.271 1.00 89.56 86 TRP A O 1
ATOM 713 N N . LEU A 1 87 ? -0.541 5.959 -4.044 1.00 91.94 87 LEU A N 1
ATOM 714 C CA . LEU A 1 87 ? -0.697 4.581 -3.568 1.00 91.94 87 LEU A CA 1
ATOM 715 C C . LEU A 1 87 ? -1.568 4.513 -2.311 1.00 91.94 87 LEU A C 1
ATOM 717 O O . LEU A 1 87 ? -2.443 3.649 -2.219 1.00 91.94 87 LEU A O 1
ATOM 721 N N . TRP A 1 88 ? -1.353 5.449 -1.385 1.00 92.31 88 TRP A N 1
ATOM 722 C CA . TRP A 1 88 ? -2.160 5.600 -0.181 1.00 92.31 88 TRP A CA 1
ATOM 723 C C . TRP A 1 88 ? -3.626 5.868 -0.517 1.00 92.31 88 TRP A C 1
ATOM 725 O O . TRP A 1 88 ? -4.506 5.073 -0.190 1.00 92.31 88 TRP A O 1
ATOM 735 N N . GLN A 1 89 ? -3.879 6.967 -1.229 1.00 88.38 89 GLN A N 1
ATOM 736 C CA . GLN A 1 89 ? -5.228 7.443 -1.500 1.00 88.38 89 GLN A CA 1
ATOM 737 C C . GLN A 1 89 ? -6.038 6.410 -2.284 1.00 88.38 89 GLN A C 1
ATOM 739 O O . GLN A 1 89 ? -7.189 6.140 -1.957 1.00 88.38 89 GLN A O 1
ATOM 744 N N . MET A 1 90 ? -5.424 5.761 -3.274 1.00 85.62 90 MET A N 1
ATOM 745 C CA . MET A 1 90 ? -6.101 4.742 -4.074 1.00 85.62 90 MET A CA 1
ATOM 746 C C . MET A 1 90 ? -6.495 3.496 -3.278 1.00 85.62 90 MET A C 1
ATOM 748 O O . MET A 1 90 ? -7.414 2.788 -3.690 1.00 85.62 90 MET A O 1
ATOM 752 N N . SER A 1 91 ? -5.806 3.230 -2.170 1.00 88.69 91 SER A N 1
ATOM 753 C CA . SER A 1 91 ? -6.062 2.071 -1.315 1.00 88.69 91 SER A CA 1
ATOM 754 C C . SER A 1 91 ? -7.061 2.401 -0.204 1.00 88.69 91 SER A C 1
ATOM 756 O O . SER A 1 91 ? -7.933 1.588 0.077 1.00 88.69 91 SER A O 1
ATOM 758 N N . ALA A 1 92 ? -7.012 3.617 0.351 1.00 85.62 92 ALA A N 1
ATOM 759 C CA . ALA A 1 92 ? -7.894 4.074 1.433 1.00 85.62 92 ALA A CA 1
ATOM 760 C C . ALA A 1 92 ? -9.364 4.306 1.012 1.00 85.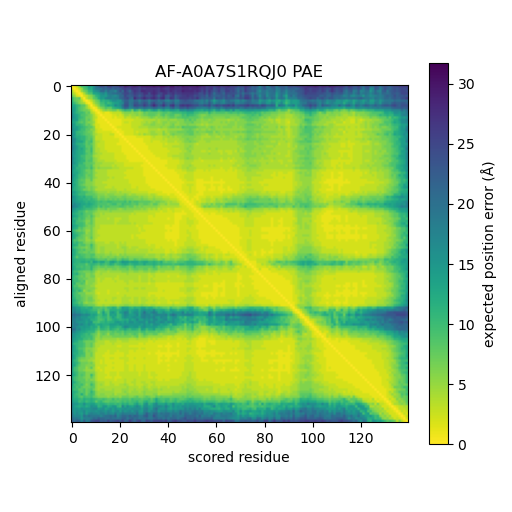62 92 ALA A C 1
ATOM 762 O O . ALA A 1 92 ? -10.246 4.458 1.851 1.00 85.62 92 ALA A O 1
ATOM 763 N N . MET A 1 93 ? -9.667 4.328 -0.291 1.00 74.62 93 MET A N 1
ATOM 764 C CA . MET A 1 93 ? -11.010 4.621 -0.822 1.00 74.62 93 MET A CA 1
ATOM 765 C C . MET A 1 93 ? -11.972 3.413 -0.858 1.00 74.62 93 MET A C 1
ATOM 767 O O . MET A 1 93 ? -12.952 3.422 -1.604 1.00 74.62 93 MET A O 1
ATOM 771 N N . SER A 1 94 ? -11.714 2.348 -0.096 1.00 66.81 94 SER A N 1
ATOM 772 C CA . SER A 1 94 ? -12.612 1.182 0.014 1.00 66.81 94 SER A CA 1
ATOM 773 C C . SER A 1 94 ? -13.974 1.538 0.634 1.00 66.81 94 SER A C 1
ATOM 775 O O . SER A 1 94 ? -14.990 0.960 0.243 1.00 66.81 94 SER A O 1
ATOM 777 N N . HIS A 1 95 ? -14.010 2.522 1.542 1.00 60.88 95 HIS A N 1
ATOM 778 C CA . HIS A 1 95 ? -15.199 2.921 2.301 1.00 60.88 95 HIS A CA 1
ATOM 779 C C . HIS A 1 95 ? -15.276 4.447 2.473 1.00 60.88 95 HIS A C 1
ATOM 781 O O . HIS A 1 95 ? -14.897 4.992 3.509 1.00 60.88 95 HIS A O 1
ATOM 787 N N . VAL A 1 96 ? -15.772 5.154 1.455 1.00 61.31 96 VAL A N 1
ATOM 788 C CA . VAL A 1 96 ? -15.959 6.613 1.522 1.00 61.31 96 VAL A CA 1
ATOM 789 C C . VAL A 1 96 ? -17.287 6.930 2.222 1.00 61.31 96 VAL A C 1
ATOM 791 O O . VAL A 1 96 ? -18.324 7.056 1.578 1.00 61.31 96 VAL A O 1
ATOM 794 N N . ASP A 1 97 ? -17.253 7.036 3.551 1.00 66.00 97 ASP A N 1
ATOM 795 C CA . ASP A 1 97 ? -18.223 7.828 4.320 1.00 66.00 97 ASP A CA 1
ATOM 796 C C . ASP A 1 97 ? -17.483 8.969 5.023 1.00 66.00 97 ASP A C 1
ATOM 798 O O . ASP A 1 97 ? -17.035 8.846 6.162 1.00 66.00 97 ASP A O 1
ATOM 802 N N . GLU A 1 98 ? -17.333 10.084 4.312 1.00 66.81 98 GLU A N 1
ATOM 803 C CA . GLU A 1 98 ? -16.649 11.286 4.801 1.00 66.81 98 GLU A CA 1
ATOM 804 C C . GLU A 1 98 ? -17.479 12.073 5.826 1.00 66.81 98 GLU A C 1
ATOM 806 O O . GLU A 1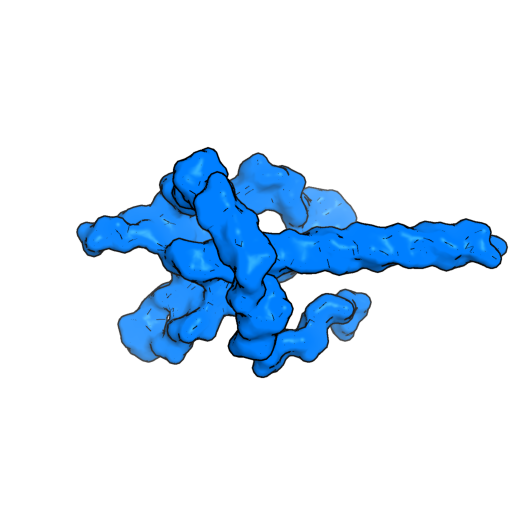 98 ? -16.943 12.935 6.519 1.00 66.81 98 GLU A O 1
ATOM 811 N N . LEU A 1 99 ? -18.784 11.796 5.936 1.00 71.75 99 LEU A N 1
ATOM 812 C CA . LEU A 1 99 ? -19.685 12.551 6.808 1.00 71.75 99 LEU A CA 1
ATOM 813 C C . LEU A 1 99 ? -19.635 12.051 8.249 1.00 71.75 99 LEU A C 1
ATOM 815 O O . LEU A 1 99 ? -19.848 12.835 9.175 1.00 71.75 99 LEU A O 1
ATOM 819 N N . THR A 1 100 ? -19.370 10.759 8.445 1.00 72.31 100 THR A N 1
ATOM 820 C CA . THR A 1 100 ? -19.367 10.151 9.782 1.00 72.31 100 THR A CA 1
ATOM 821 C C . THR A 1 100 ? -18.055 9.470 10.155 1.00 72.31 100 THR A C 1
ATOM 823 O O . THR A 1 100 ? -17.874 9.094 11.316 1.00 72.31 100 THR A O 1
ATOM 826 N N . SER A 1 101 ? -17.116 9.329 9.210 1.00 75.88 101 SER A N 1
ATOM 827 C CA . SER A 1 101 ? -15.892 8.566 9.428 1.00 75.88 101 SER A CA 1
ATOM 828 C C . SER A 1 101 ? -14.633 9.215 8.853 1.00 75.88 101 SER A C 1
ATOM 830 O O . SER A 1 101 ? -14.544 9.567 7.678 1.00 75.88 101 SER A O 1
ATOM 832 N N . CYS A 1 102 ? -13.578 9.241 9.667 1.00 75.12 102 CYS A N 1
ATOM 833 C CA . CYS A 1 102 ? -12.219 9.548 9.215 1.00 75.12 102 CYS A CA 1
ATOM 834 C C . CYS A 1 102 ? -11.494 8.325 8.624 1.00 75.12 102 CYS A C 1
ATOM 836 O O . CYS A 1 102 ? -10.290 8.389 8.408 1.00 75.12 102 CYS A O 1
ATOM 838 N N . ARG A 1 103 ? -12.193 7.211 8.350 1.00 77.12 103 ARG A N 1
ATOM 839 C CA . ARG A 1 103 ? -11.583 5.985 7.799 1.00 77.12 103 ARG A CA 1
ATOM 840 C C . ARG A 1 103 ? -10.874 6.191 6.463 1.00 77.12 103 ARG A C 1
ATOM 842 O O . ARG A 1 103 ? -9.933 5.475 6.168 1.00 77.12 103 ARG A O 1
ATOM 849 N N . HIS A 1 104 ? -11.271 7.196 5.687 1.00 78.50 104 HIS A N 1
ATOM 850 C CA . HIS A 1 104 ? -10.593 7.579 4.446 1.00 78.50 104 HIS A CA 1
ATOM 851 C C . HIS A 1 104 ? -9.175 8.153 4.669 1.00 78.50 104 HIS A C 1
ATOM 853 O O . HIS A 1 104 ? -8.409 8.287 3.715 1.00 78.50 104 HIS A O 1
ATOM 859 N N . LEU A 1 105 ? -8.820 8.496 5.913 1.00 86.44 105 LEU A N 1
ATOM 860 C CA . LEU A 1 105 ? -7.487 8.952 6.326 1.00 86.44 105 LEU A CA 1
ATOM 861 C C . LEU A 1 105 ? -6.633 7.822 6.915 1.00 86.44 105 LEU A C 1
ATOM 863 O O . LEU A 1 105 ? -5.544 8.082 7.421 1.00 86.44 105 LEU A O 1
ATOM 867 N N . GLU A 1 106 ? -7.116 6.582 6.870 1.00 90.88 106 GLU A N 1
ATOM 868 C CA . GLU A 1 106 ? -6.502 5.432 7.521 1.00 90.88 106 GLU A CA 1
ATOM 869 C C . GLU A 1 106 ? -6.432 4.252 6.541 1.00 90.88 106 GLU A C 1
ATOM 871 O O . GLU A 1 106 ? -7.347 4.035 5.748 1.00 90.88 106 GLU A O 1
ATOM 876 N N . LEU A 1 107 ? -5.372 3.444 6.615 1.00 93.56 107 LEU A N 1
ATOM 877 C CA . LEU A 1 107 ? -5.380 2.111 6.003 1.00 93.56 107 LEU A CA 1
ATOM 878 C C . LEU A 1 107 ? -5.544 1.080 7.111 1.00 93.56 107 LEU A C 1
ATOM 880 O O . LEU A 1 107 ? -4.649 0.937 7.951 1.00 93.56 107 LEU A O 1
ATOM 884 N N . VAL A 1 108 ? -6.651 0.333 7.103 1.00 93.06 108 VAL A N 1
ATOM 885 C CA . VAL A 1 108 ? -6.715 -0.902 7.887 1.00 93.06 108 VAL A CA 1
ATOM 886 C C . VAL A 1 108 ? -6.028 -2.023 7.104 1.00 93.06 108 VAL A C 1
ATOM 888 O O . VAL A 1 108 ? -5.440 -1.808 6.040 1.00 93.06 108 VAL A O 1
ATOM 891 N N . PHE A 1 109 ? -5.981 -3.228 7.671 1.00 92.38 109 PHE A N 1
ATOM 892 C CA . PHE A 1 109 ? -5.099 -4.272 7.149 1.00 92.38 109 PHE A CA 1
ATOM 893 C C . PHE A 1 109 ? -5.363 -4.615 5.675 1.00 92.38 109 PHE A C 1
ATOM 895 O O . PHE A 1 10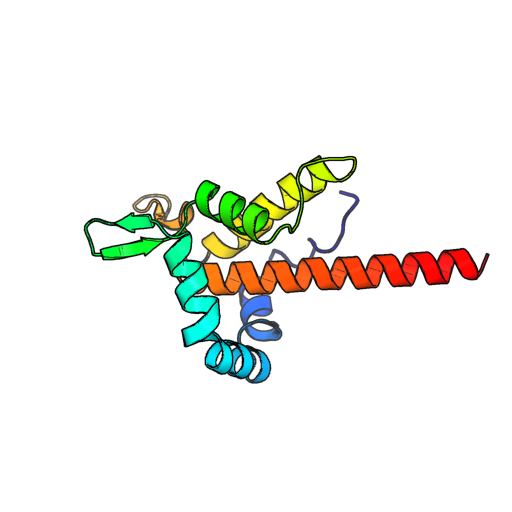9 ? -4.423 -4.843 4.920 1.00 92.38 109 PHE A O 1
ATOM 902 N N . VAL A 1 110 ? -6.626 -4.616 5.242 1.00 89.75 110 VAL A N 1
ATOM 903 C CA . VAL A 1 110 ? -6.992 -4.952 3.858 1.00 89.75 110 VAL A CA 1
ATOM 904 C C . VAL A 1 110 ? -6.524 -3.871 2.884 1.00 89.75 110 VAL A C 1
ATOM 906 O O . VAL A 1 110 ? -5.935 -4.194 1.853 1.00 89.75 110 VAL A O 1
ATOM 909 N N . GLU A 1 111 ? -6.712 -2.594 3.215 1.00 91.81 111 GLU A N 1
ATOM 910 C CA . GLU A 1 111 ? -6.232 -1.493 2.382 1.00 91.81 111 GLU A CA 1
ATOM 911 C C . GLU A 1 111 ? -4.699 -1.421 2.383 1.00 91.81 111 GLU A C 1
ATOM 913 O O . GLU A 1 111 ? -4.100 -1.067 1.369 1.00 91.81 111 GLU A O 1
ATOM 918 N N . PHE A 1 112 ? -4.036 -1.832 3.467 1.00 94.44 112 PHE A N 1
ATOM 919 C CA . PHE A 1 112 ? -2.584 -2.010 3.480 1.00 94.44 112 PHE A CA 1
ATOM 920 C C . PHE A 1 112 ? -2.112 -3.080 2.481 1.00 94.44 112 PHE A C 1
ATOM 922 O O . PHE A 1 112 ? -1.148 -2.849 1.746 1.00 94.44 112 PHE A O 1
ATOM 929 N N . LEU A 1 113 ? -2.79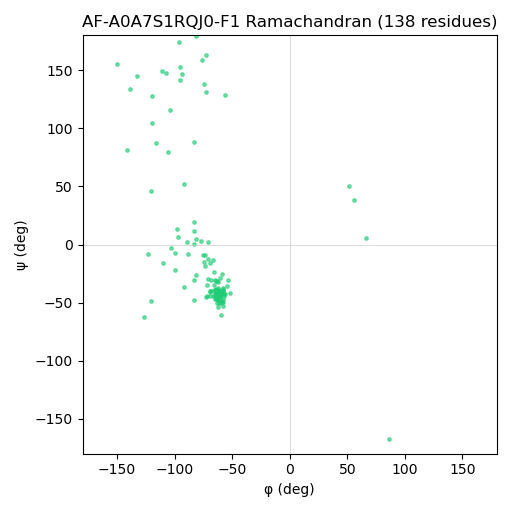3 -4.232 2.401 1.00 92.31 113 LEU A N 1
ATOM 930 C CA . LEU A 1 113 ? -2.479 -5.253 1.392 1.00 92.31 113 LEU A CA 1
ATOM 931 C C . LEU A 1 113 ? -2.644 -4.691 -0.024 1.00 92.31 113 LEU A C 1
ATOM 933 O O . LEU A 1 113 ? -1.778 -4.900 -0.878 1.00 92.31 113 LEU A O 1
ATOM 937 N N . GLU A 1 114 ? -3.714 -3.932 -0.262 1.00 90.44 114 GLU A N 1
ATOM 938 C CA . GLU A 1 114 ? -3.939 -3.261 -1.540 1.00 90.44 114 GLU A CA 1
ATOM 939 C C . GLU A 1 114 ? -2.819 -2.260 -1.868 1.00 90.44 114 GLU A C 1
ATOM 941 O O . GLU A 1 114 ? -2.287 -2.282 -2.983 1.00 90.44 114 GLU A O 1
ATOM 946 N N . ALA A 1 115 ? -2.401 -1.441 -0.901 1.00 93.19 115 ALA A N 1
ATOM 947 C CA . ALA A 1 115 ? -1.318 -0.475 -1.071 1.00 93.19 115 ALA A CA 1
ATOM 948 C C . ALA A 1 115 ? 0.007 -1.158 -1.440 1.00 93.19 115 ALA A C 1
ATOM 950 O O . ALA A 1 115 ? 0.694 -0.717 -2.366 1.00 93.19 115 ALA A O 1
ATOM 951 N N . LEU A 1 116 ? 0.339 -2.281 -0.790 1.00 93.69 116 LEU A N 1
ATOM 952 C CA . LEU A 1 116 ? 1.512 -3.091 -1.136 1.00 93.69 116 LEU A CA 1
ATOM 953 C C . LEU A 1 116 ? 1.431 -3.656 -2.559 1.00 93.69 116 LEU A C 1
ATOM 955 O O . LEU A 1 116 ? 2.406 -3.591 -3.311 1.00 93.69 116 LEU A O 1
ATOM 959 N N . ALA A 1 117 ? 0.281 -4.195 -2.962 1.00 90.19 117 ALA A N 1
ATOM 960 C CA . ALA A 1 117 ? 0.114 -4.739 -4.306 1.00 90.19 117 ALA A CA 1
ATOM 961 C C . ALA A 1 117 ? 0.243 -3.651 -5.383 1.00 90.19 117 ALA A C 1
ATOM 963 O O . ALA A 1 117 ? 0.915 -3.850 -6.401 1.00 90.19 117 ALA A O 1
ATOM 964 N N . ARG A 1 118 ? -0.348 -2.474 -5.144 1.00 89.19 118 ARG A N 1
ATOM 965 C CA . ARG A 1 118 ? -0.229 -1.312 -6.036 1.00 89.19 118 ARG A CA 1
ATOM 966 C C . ARG A 1 118 ? 1.211 -0.806 -6.116 1.00 89.19 118 ARG A C 1
ATOM 968 O O . ARG A 1 118 ? 1.669 -0.488 -7.213 1.00 89.19 118 ARG A O 1
ATOM 975 N N . LEU A 1 119 ? 1.943 -0.800 -4.999 1.00 93.38 119 LEU A N 1
ATOM 976 C CA . LEU A 1 119 ? 3.366 -0.454 -4.964 1.00 93.38 119 LEU A CA 1
ATOM 977 C C . LEU A 1 119 ? 4.177 -1.399 -5.857 1.00 93.38 119 LEU A C 1
ATOM 979 O O . LEU A 1 119 ? 4.924 -0.945 -6.723 1.00 93.38 119 LEU A O 1
ATOM 983 N N . VAL A 1 120 ? 3.994 -2.713 -5.703 1.00 90.75 120 VAL A N 1
ATOM 984 C CA . VAL A 1 120 ? 4.689 -3.714 -6.528 1.00 90.75 120 VAL A CA 1
ATOM 985 C C . VAL A 1 120 ? 4.347 -3.544 -8.010 1.00 90.75 120 VAL A C 1
ATOM 987 O O . VAL A 1 120 ? 5.240 -3.610 -8.859 1.00 90.75 120 VAL A O 1
ATOM 990 N N . ALA A 1 121 ? 3.076 -3.296 -8.339 1.00 87.25 121 ALA A N 1
ATOM 991 C CA . ALA A 1 121 ? 2.644 -3.055 -9.713 1.00 87.25 121 ALA A CA 1
ATOM 992 C C . ALA A 1 121 ? 3.314 -1.810 -10.320 1.00 87.25 121 ALA A C 1
ATOM 994 O O . ALA A 1 121 ? 3.807 -1.874 -11.448 1.00 87.25 121 ALA A O 1
ATOM 995 N N . LEU A 1 122 ? 3.391 -0.710 -9.564 1.00 89.56 122 LEU A N 1
ATOM 996 C CA . LEU A 1 122 ? 4.070 0.516 -9.982 1.00 89.56 122 LEU A CA 1
ATOM 997 C C . LEU A 1 122 ? 5.562 0.271 -10.241 1.00 89.56 122 LEU A C 1
ATOM 999 O O . LEU A 1 122 ? 6.062 0.608 -11.315 1.00 89.56 122 LEU A O 1
ATOM 1003 N N . LEU A 1 123 ? 6.261 -0.359 -9.291 1.00 90.50 123 LEU A N 1
ATOM 1004 C CA . LEU A 1 123 ? 7.694 -0.649 -9.408 1.00 90.50 123 LEU A CA 1
ATOM 1005 C C . LEU A 1 123 ? 7.989 -1.539 -10.625 1.00 90.50 123 LEU A C 1
ATOM 1007 O O . LEU A 1 123 ? 8.890 -1.239 -11.407 1.00 90.50 123 LEU A O 1
ATOM 1011 N N . ARG A 1 124 ? 7.180 -2.584 -10.851 1.00 87.50 124 ARG A N 1
ATOM 1012 C CA . ARG A 1 124 ? 7.307 -3.449 -12.037 1.00 87.50 124 ARG A CA 1
ATOM 1013 C C . ARG A 1 124 ? 7.017 -2.708 -13.337 1.00 87.50 124 ARG A C 1
ATOM 1015 O O . ARG A 1 124 ? 7.708 -2.931 -14.328 1.00 87.50 124 ARG A O 1
ATOM 1022 N N . SER A 1 125 ? 6.003 -1.843 -13.351 1.00 84.50 125 SER A N 1
ATOM 1023 C CA . SER A 1 125 ? 5.676 -1.036 -14.528 1.00 84.50 125 SER A CA 1
ATOM 1024 C C . SER A 1 125 ? 6.839 -0.123 -14.910 1.00 84.50 125 SER A C 1
ATOM 1026 O O . SER A 1 125 ? 7.173 -0.026 -16.087 1.00 84.50 125 SER A O 1
ATOM 1028 N N . ARG A 1 126 ? 7.481 0.513 -13.924 1.00 84.88 126 ARG A N 1
ATOM 1029 C CA . ARG A 1 126 ? 8.656 1.363 -14.153 1.00 84.88 126 ARG A CA 1
ATOM 1030 C C . ARG A 1 126 ? 9.859 0.580 -14.637 1.00 84.88 126 ARG A C 1
ATOM 1032 O O . ARG A 1 126 ? 10.492 0.994 -15.599 1.00 84.88 126 ARG A O 1
ATOM 1039 N N . GLN A 1 127 ? 10.134 -0.567 -14.021 1.00 84.88 127 GLN A N 1
ATOM 1040 C CA . GLN A 1 127 ? 11.222 -1.438 -14.454 1.00 84.88 127 GLN A CA 1
ATOM 1041 C C . GLN A 1 127 ? 11.059 -1.841 -15.927 1.00 84.88 127 GLN A C 1
ATOM 1043 O O . GLN A 1 127 ? 12.014 -1.769 -16.690 1.00 84.88 127 GLN A O 1
ATOM 1048 N N . ARG A 1 128 ? 9.843 -2.213 -16.348 1.00 80.38 128 ARG A N 1
ATOM 1049 C CA . ARG A 1 128 ? 9.554 -2.555 -17.751 1.00 80.38 128 ARG A CA 1
ATOM 1050 C C . ARG A 1 128 ? 9.727 -1.368 -18.695 1.00 80.38 128 ARG A C 1
ATOM 1052 O O . ARG A 1 128 ? 10.283 -1.544 -19.770 1.00 80.38 128 ARG A O 1
ATOM 1059 N N . ALA A 1 129 ? 9.267 -0.181 -18.298 1.00 80.31 129 ALA A N 1
ATOM 1060 C CA . ALA A 1 129 ? 9.429 1.028 -19.102 1.00 80.31 129 ALA A CA 1
ATOM 1061 C C . ALA A 1 129 ? 10.909 1.407 -19.279 1.00 80.31 129 ALA A C 1
ATOM 1063 O O . ALA A 1 129 ? 11.316 1.764 -20.377 1.00 80.31 129 ALA A O 1
ATOM 1064 N N . ALA A 1 130 ? 11.718 1.270 -18.224 1.00 82.12 130 ALA A N 1
ATOM 1065 C CA . ALA A 1 130 ? 13.154 1.527 -18.286 1.00 82.12 130 ALA A CA 1
ATOM 1066 C C . ALA A 1 130 ? 13.880 0.551 -19.226 1.00 82.12 130 ALA A C 1
ATOM 1068 O O . ALA A 1 130 ? 14.704 0.979 -20.026 1.00 82.12 130 ALA A O 1
ATOM 1069 N N . VAL A 1 131 ? 13.540 -0.744 -19.173 1.00 81.81 131 VAL A N 1
ATOM 1070 C CA . VAL A 1 131 ? 14.102 -1.753 -20.092 1.00 81.81 131 VAL A CA 1
ATOM 1071 C C . VAL A 1 131 ? 13.715 -1.454 -21.541 1.00 81.81 131 VAL A C 1
ATOM 1073 O O . VAL A 1 131 ? 14.583 -1.453 -22.404 1.00 81.81 131 VAL A O 1
ATOM 1076 N N . ALA A 1 132 ? 12.444 -1.136 -21.803 1.00 77.25 132 ALA A N 1
ATOM 1077 C CA . ALA A 1 132 ? 11.988 -0.793 -23.150 1.00 77.25 132 ALA A CA 1
ATOM 1078 C C . ALA A 1 132 ? 12.706 0.449 -23.711 1.00 77.25 132 ALA A C 1
ATOM 1080 O O . ALA A 1 132 ? 13.130 0.436 -24.860 1.00 77.25 132 ALA A O 1
ATOM 1081 N N . SER A 1 133 ? 12.897 1.486 -22.888 1.00 73.81 133 SER A N 1
ATOM 1082 C CA . SER A 1 133 ? 13.629 2.697 -23.283 1.00 73.81 133 SER A CA 1
ATOM 1083 C C . SER A 1 133 ? 15.094 2.407 -23.624 1.00 73.81 133 SER A C 1
ATOM 1085 O O . SER A 1 133 ? 15.617 2.974 -24.577 1.00 73.81 133 SER A O 1
ATOM 1087 N N . ALA A 1 134 ? 15.754 1.519 -22.874 1.00 73.12 134 ALA A N 1
ATOM 1088 C CA . ALA A 1 134 ? 17.141 1.136 -23.135 1.00 73.12 134 ALA A CA 1
ATOM 1089 C C . ALA A 1 134 ? 17.282 0.319 -24.433 1.00 73.12 134 ALA A C 1
ATOM 1091 O O . ALA A 1 134 ? 18.190 0.560 -25.222 1.00 73.12 134 ALA A O 1
ATOM 1092 N N . GLU A 1 135 ? 16.353 -0.608 -24.691 1.00 72.56 135 GLU A N 1
ATOM 1093 C CA . GLU A 1 135 ? 16.310 -1.367 -25.949 1.00 72.56 135 GLU A CA 1
ATOM 1094 C C . GLU A 1 135 ? 16.019 -0.476 -27.166 1.00 72.56 135 GLU A C 1
ATOM 1096 O O . GLU A 1 135 ? 16.446 -0.787 -28.278 1.00 72.56 135 GLU A O 1
ATOM 1101 N N . GLU A 1 136 ? 15.265 0.610 -26.983 1.00 66.25 136 GLU A N 1
ATOM 1102 C CA . GLU A 1 136 ? 15.034 1.611 -28.023 1.00 66.25 136 GLU A CA 1
ATOM 1103 C C . GLU A 1 136 ? 16.294 2.444 -28.279 1.00 66.25 136 GLU A C 1
ATOM 1105 O O . GLU A 1 136 ? 16.652 2.611 -29.439 1.00 66.25 136 GLU A O 1
ATOM 1110 N N . GLU A 1 137 ? 17.004 2.897 -27.241 1.00 57.44 137 GLU A N 1
ATOM 1111 C CA . GLU A 1 137 ? 18.277 3.625 -27.377 1.00 57.44 137 GLU A CA 1
ATOM 1112 C C . GLU A 1 137 ? 19.382 2.790 -28.044 1.00 57.44 137 GLU A C 1
ATOM 1114 O O . GLU A 1 137 ? 20.116 3.326 -28.864 1.00 57.44 137 GLU A O 1
ATOM 1119 N N . GLU A 1 138 ? 19.476 1.483 -27.772 1.00 59.31 138 GLU A N 1
ATOM 1120 C CA . GLU A 1 138 ? 20.448 0.588 -28.432 1.00 59.31 138 GLU A CA 1
ATOM 1121 C C . GLU A 1 138 ? 20.149 0.326 -29.921 1.00 59.31 138 GLU A C 1
ATOM 1123 O O . GLU A 1 138 ? 21.006 -0.179 -30.650 1.00 59.31 138 GLU A O 1
ATOM 1128 N N . ARG A 1 139 ? 18.930 0.625 -30.390 1.00 58.22 139 ARG A N 1
ATOM 1129 C CA . ARG A 1 139 ? 18.528 0.446 -31.797 1.00 58.22 139 ARG A CA 1
ATOM 1130 C C . ARG A 1 139 ? 18.822 1.660 -32.682 1.00 58.22 139 ARG A C 1
ATOM 1132 O O . ARG A 1 139 ? 18.644 1.540 -33.898 1.00 58.22 139 ARG A O 1
ATOM 1139 N N . TRP A 1 140 ? 19.237 2.784 -32.103 1.00 47.06 140 TRP A N 1
ATOM 1140 C CA . TRP A 1 140 ? 19.589 4.024 -32.805 1.00 47.06 140 TRP A CA 1
ATOM 1141 C C . TRP A 1 140 ? 21.086 4.324 -32.707 1.00 47.06 140 TRP A C 1
ATOM 1143 O O . TRP A 1 140 ? 21.568 5.065 -33.595 1.00 47.06 140 TRP A O 1
#

pLDDT: mean 84.08, std 13.91, range [39.47, 97.62]

Secondary structure (DSSP, 8-state):
---TTGGGGGGHHHHIIIIISSHHHHHHHHHHIIIIIHHHHHHH-EE-TTS-EEB-HHHHHHHHHHTT-S-SSSTTHHHHHHHHHHHHHHHHTTS--TTT-GGGG-B-HHHHHHHHHHHHHHHHHHHHHHHHHHHHHTT-

Foldseek 3Di:
DPDPVPPCLVPLVVCCVPQVPDPVNVVVCVVCVPPHLVVLQVVLWDADPVRFTWHFLVSLVVSCVVVVHLDLDDDCNVVSVVLSVVLLQSLQVPDPPVPPDPSSRIGGSRSSSSSVSVSVVVVVVVVVVVVVVVVVVVVD

Nearest PDB structures (foldseek):
  2l2o-assembly1_A  TM=4.587E-01  e=2.777E+00  Homo sapiens
  1aj5-assembly1_A-2  TM=3.645E-01  e=2.619E+00  Rattus norvegicus
  6xqo-assembly1_J  TM=2.763E-01  e=1.545E+00  Homo sapiens

Radius of gyration: 16.56 Å; Cα contacts (8 Å, |Δi|>4): 108; chains: 1; bounding box: 40×33×55 Å